Protein AF-A0A8S2RCA7-F1 (afdb_monomer)

pLDDT: mean 95.22, std 7.22, range [46.38, 98.69]

Structure (mmCIF, N/CA/C/O backbone):
data_AF-A0A8S2RCA7-F1
#
_entry.id   AF-A0A8S2RCA7-F1
#
loop_
_atom_site.group_PDB
_atom_site.id
_atom_site.type_symbol
_atom_site.label_atom_id
_atom_site.label_alt_id
_atom_site.label_comp_id
_atom_site.label_asym_id
_atom_site.label_entity_id
_atom_site.label_seq_id
_atom_site.pdbx_PDB_ins_code
_atom_site.Cartn_x
_atom_site.Cartn_y
_atom_site.Cartn_z
_atom_site.occupancy
_atom_site.B_iso_or_equiv
_atom_site.auth_seq_id
_atom_site.auth_comp_id
_atom_site.auth_asym_id
_atom_site.auth_atom_id
_atom_site.pdbx_PDB_model_num
ATOM 1 N N . MET A 1 1 ? 17.707 19.938 -12.495 1.00 46.38 1 MET A N 1
ATOM 2 C CA . MET A 1 1 ? 16.665 18.890 -12.502 1.00 46.38 1 MET A CA 1
ATOM 3 C C . MET A 1 1 ? 15.369 19.535 -12.055 1.00 46.38 1 MET A C 1
ATOM 5 O O . MET A 1 1 ? 15.362 20.131 -10.983 1.00 46.38 1 MET A O 1
ATOM 9 N N . SER A 1 2 ? 14.326 19.515 -12.881 1.00 62.78 2 SER A N 1
ATOM 10 C CA . SER A 1 2 ? 13.004 19.984 -12.463 1.00 62.78 2 SER A CA 1
ATOM 11 C C . SER A 1 2 ? 12.451 19.018 -11.418 1.00 62.78 2 SER A C 1
ATOM 13 O O . SER A 1 2 ? 12.421 17.807 -11.632 1.00 62.78 2 SER A O 1
ATOM 15 N N . LYS A 1 3 ? 12.059 19.550 -10.260 1.00 80.06 3 LYS A N 1
ATOM 16 C CA . LYS A 1 3 ? 11.241 18.802 -9.305 1.00 80.06 3 LYS A CA 1
ATOM 17 C C . LYS A 1 3 ? 9.817 18.754 -9.848 1.00 80.06 3 LYS A C 1
ATOM 19 O O . LYS A 1 3 ? 9.414 19.662 -10.577 1.00 80.06 3 LYS A O 1
ATOM 24 N N . TRP A 1 4 ? 9.085 17.697 -9.523 1.00 80.00 4 TRP A N 1
ATOM 25 C CA . TRP A 1 4 ? 7.666 17.647 -9.847 1.00 80.00 4 TRP A CA 1
ATOM 26 C C . TRP A 1 4 ? 6.967 18.817 -9.140 1.00 80.00 4 TRP A 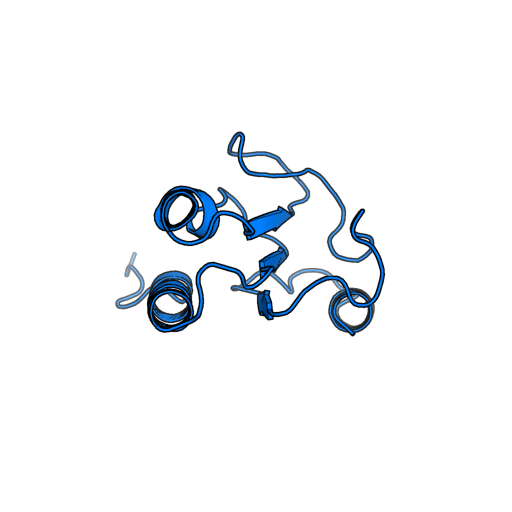C 1
ATOM 28 O O . TRP A 1 4 ? 7.298 19.076 -7.980 1.00 80.00 4 TRP A O 1
ATOM 38 N N . PRO A 1 5 ? 6.071 19.546 -9.827 1.00 85.94 5 PRO A N 1
ATOM 39 C CA . PRO A 1 5 ? 5.324 20.633 -9.203 1.00 85.94 5 PRO A CA 1
ATOM 40 C C . PRO A 1 5 ? 4.428 20.099 -8.080 1.00 85.94 5 PRO A C 1
ATOM 42 O O . PRO A 1 5 ? 4.408 20.683 -7.003 1.00 85.94 5 PRO A O 1
ATOM 45 N N . ASP A 1 6 ? 3.814 18.935 -8.309 1.00 86.06 6 ASP A N 1
ATOM 46 C CA . ASP A 1 6 ? 2.957 18.228 -7.364 1.00 86.06 6 ASP A CA 1
ATOM 47 C C . ASP A 1 6 ? 3.378 16.756 -7.298 1.00 86.06 6 ASP A C 1
ATOM 49 O O . ASP A 1 6 ? 3.587 16.103 -8.325 1.00 86.06 6 ASP A O 1
ATOM 53 N N . HIS A 1 7 ? 3.532 16.219 -6.089 1.00 90.00 7 HIS A N 1
ATOM 54 C CA . HIS A 1 7 ? 3.890 14.817 -5.892 1.00 90.00 7 HIS A CA 1
ATOM 55 C C . HIS A 1 7 ? 2.605 13.979 -5.739 1.00 90.00 7 HIS A C 1
ATOM 57 O O . HIS A 1 7 ? 1.781 14.317 -4.893 1.00 90.00 7 HIS A O 1
ATOM 63 N N . PRO A 1 8 ? 2.419 12.849 -6.451 1.00 95.00 8 PRO A N 1
ATOM 64 C CA . PRO A 1 8 ? 1.156 12.091 -6.431 1.00 95.00 8 PRO A CA 1
ATOM 65 C C . PRO A 1 8 ? 0.685 11.667 -5.035 1.00 95.00 8 PRO A C 1
ATOM 67 O O . PRO A 1 8 ? -0.504 11.695 -4.729 1.00 95.00 8 PRO A O 1
ATOM 70 N N . ILE A 1 9 ? 1.627 11.327 -4.153 1.00 96.00 9 ILE A N 1
ATOM 71 C CA . ILE A 1 9 ? 1.328 10.994 -2.756 1.00 96.00 9 ILE A CA 1
ATOM 72 C C . ILE A 1 9 ? 0.678 12.150 -1.975 1.00 96.00 9 ILE A C 1
ATOM 74 O O . ILE A 1 9 ? -0.070 11.894 -1.035 1.00 96.00 9 ILE A O 1
ATOM 78 N N . ASP A 1 10 ? 0.918 13.410 -2.351 1.00 95.81 10 ASP A N 1
ATOM 79 C CA . ASP A 1 10 ? 0.281 14.568 -1.716 1.00 95.81 10 ASP A CA 1
ATOM 80 C C . ASP A 1 10 ? -1.215 14.638 -2.052 1.00 95.81 10 ASP A C 1
ATOM 82 O O . ASP A 1 10 ? -2.034 14.849 -1.152 1.00 95.81 10 ASP A O 1
ATOM 86 N N . GLU A 1 11 ? -1.588 14.342 -3.299 1.00 96.62 11 GLU A N 1
ATOM 87 C CA . GLU A 1 11 ? -2.991 14.214 -3.716 1.00 96.62 11 GLU A CA 1
ATOM 88 C C . GLU A 1 11 ? -3.687 13.046 -3.006 1.00 96.62 11 GLU A C 1
ATOM 90 O O . GLU A 1 11 ? -4.787 13.195 -2.466 1.00 96.62 11 GLU A O 1
ATOM 95 N N . ILE A 1 12 ? -3.014 11.895 -2.913 1.00 98.06 12 ILE A N 1
ATOM 96 C CA . ILE A 1 12 ? -3.513 10.716 -2.188 1.00 98.06 12 ILE A CA 1
ATOM 97 C C . ILE A 1 12 ? -3.717 11.031 -0.699 1.00 98.06 12 ILE A C 1
ATOM 99 O O . ILE A 1 12 ? -4.756 10.696 -0.126 1.00 98.06 12 ILE A O 1
ATOM 103 N N . MET A 1 13 ? -2.781 11.740 -0.062 1.00 97.94 13 MET A N 1
ATOM 104 C CA . MET A 1 13 ? -2.951 12.206 1.317 1.00 97.94 13 MET A CA 1
ATOM 105 C C . MET A 1 13 ? -4.145 13.155 1.454 1.00 97.94 13 MET A C 1
ATOM 107 O O . MET A 1 13 ? -4.909 13.053 2.417 1.00 97.94 13 MET A O 1
ATOM 111 N N . GLY A 1 14 ? -4.333 14.070 0.500 1.00 97.94 14 GLY A N 1
ATOM 112 C CA . GLY A 1 14 ? -5.500 14.951 0.441 1.00 97.94 14 GLY A CA 1
ATOM 113 C C . GLY A 1 14 ? -6.819 14.185 0.304 1.00 97.94 14 GLY A C 1
ATOM 114 O O . GLY A 1 14 ? -7.818 14.557 0.926 1.00 97.94 14 GLY A O 1
ATOM 115 N N . TYR A 1 15 ? -6.817 13.093 -0.460 1.00 98.12 15 TYR A N 1
ATOM 116 C CA . TYR A 1 15 ? -7.944 12.179 -0.612 1.00 98.12 15 TYR A CA 1
ATOM 117 C C . TYR A 1 15 ? -8.244 11.416 0.687 1.00 98.12 15 TYR A C 1
ATOM 119 O O . TYR A 1 15 ? -9.402 11.377 1.109 1.00 98.12 15 TYR A O 1
ATOM 127 N N . ILE A 1 16 ? -7.232 10.856 1.357 1.00 98.38 16 ILE A N 1
ATOM 128 C CA . ILE A 1 16 ? -7.410 10.101 2.610 1.00 98.38 16 ILE A CA 1
ATOM 129 C C . ILE A 1 16 ? -7.922 10.999 3.736 1.00 98.38 16 ILE A C 1
ATOM 131 O O . ILE A 1 16 ? -8.889 10.640 4.395 1.00 98.38 16 ILE A O 1
ATOM 135 N N . ARG A 1 17 ? -7.369 12.208 3.906 1.00 98.00 17 ARG A N 1
ATOM 136 C CA . ARG A 1 17 ? -7.768 13.142 4.983 1.00 98.00 17 ARG A CA 1
ATOM 137 C C . ARG A 1 17 ? -9.261 13.474 5.027 1.00 98.00 17 ARG A C 1
ATOM 139 O O . ARG A 1 17 ? -9.750 13.923 6.057 1.00 98.00 17 ARG A O 1
ATOM 146 N N . LYS A 1 18 ? -9.973 13.310 3.911 1.00 98.12 18 LYS A N 1
ATOM 147 C CA . LYS A 1 18 ? -11.410 13.592 3.787 1.00 98.12 18 LYS A CA 1
ATOM 148 C C . LYS A 1 18 ? -12.289 12.372 4.101 1.00 98.12 18 LYS A C 1
ATOM 150 O O . LYS A 1 18 ? -13.492 12.425 3.861 1.00 98.12 18 LYS A O 1
ATOM 155 N N . ARG A 1 19 ? -11.704 11.267 4.569 1.00 98.06 19 ARG A N 1
ATOM 156 C CA . ARG A 1 19 ? -12.381 9.988 4.820 1.00 98.06 19 ARG A CA 1
ATOM 157 C C . ARG A 1 19 ? -12.355 9.624 6.298 1.00 98.06 19 ARG A C 1
ATOM 159 O O . ARG A 1 19 ? -11.747 10.306 7.115 1.00 98.06 19 ARG A O 1
ATOM 166 N N . SER A 1 20 ? -13.085 8.565 6.637 1.00 97.88 20 SER A N 1
ATOM 167 C CA . SER A 1 20 ? -13.128 8.050 8.002 1.00 97.88 20 SER A CA 1
ATOM 168 C C . SER A 1 20 ? -11.755 7.528 8.429 1.00 97.88 20 SER A C 1
ATOM 170 O O . SER A 1 20 ? -11.128 6.757 7.706 1.00 97.88 20 SER A O 1
ATOM 172 N N . ALA A 1 21 ? -11.341 7.890 9.642 1.00 97.31 21 ALA A N 1
ATOM 173 C CA . ALA A 1 21 ? -10.114 7.413 10.278 1.00 97.31 21 ALA A CA 1
ATOM 174 C C . ALA A 1 21 ? -10.082 5.888 10.490 1.00 97.31 21 ALA A C 1
ATOM 176 O O . ALA A 1 21 ? -9.008 5.315 10.657 1.00 97.31 21 ALA A O 1
ATOM 177 N N . ASN A 1 22 ? -11.252 5.239 10.499 1.00 97.38 22 ASN A N 1
ATOM 178 C CA . ASN A 1 22 ? -11.369 3.803 10.750 1.00 97.38 22 ASN A CA 1
ATOM 179 C C . ASN A 1 22 ? -11.076 2.944 9.516 1.00 97.38 22 ASN A C 1
ATOM 181 O O . ASN A 1 22 ? -10.917 1.737 9.683 1.00 97.38 22 ASN A O 1
ATOM 185 N N . LEU A 1 23 ? -11.007 3.539 8.318 1.00 98.44 23 LEU A N 1
ATOM 186 C CA . LEU A 1 23 ? -10.723 2.788 7.098 1.00 98.44 23 LEU A CA 1
ATOM 187 C C . LEU A 1 23 ? -9.346 2.130 7.180 1.00 98.44 23 LEU A C 1
ATOM 189 O O . LEU A 1 23 ? -8.364 2.775 7.559 1.00 98.44 23 LEU A O 1
ATOM 193 N N . VAL A 1 24 ? -9.284 0.863 6.793 1.00 98.56 24 VAL A N 1
ATOM 194 C CA . VAL A 1 24 ? -8.053 0.096 6.641 1.00 98.56 24 VAL A CA 1
ATOM 195 C C . VAL A 1 24 ? -7.469 0.388 5.266 1.00 98.56 24 VAL A C 1
ATOM 197 O O . VAL A 1 24 ? -8.142 0.254 4.244 1.00 98.56 24 VAL A O 1
ATOM 200 N N . ILE A 1 25 ? -6.215 0.825 5.240 1.00 98.69 25 ILE A N 1
ATOM 201 C CA . ILE A 1 25 ? -5.534 1.296 4.034 1.00 98.69 25 ILE A CA 1
ATOM 202 C C . ILE A 1 25 ? -4.280 0.450 3.822 1.00 98.69 25 ILE A C 1
ATOM 204 O O . ILE A 1 25 ? -3.475 0.330 4.743 1.00 98.69 25 ILE A O 1
ATOM 208 N N . ALA A 1 26 ? -4.083 -0.077 2.616 1.00 98.62 26 ALA A N 1
ATOM 209 C CA . ALA A 1 26 ? -2.844 -0.725 2.197 1.00 98.62 26 ALA A CA 1
ATOM 210 C C . ALA A 1 26 ? -2.092 0.160 1.191 1.00 98.62 26 ALA A C 1
ATOM 212 O O . ALA A 1 26 ? -2.610 0.486 0.125 1.00 98.62 26 ALA A O 1
ATOM 213 N N . ASP A 1 27 ? -0.870 0.554 1.538 1.00 98.62 27 ASP A N 1
ATOM 214 C CA . ASP A 1 27 ? 0.065 1.298 0.693 1.00 98.62 27 ASP A CA 1
ATOM 215 C C . ASP A 1 27 ? 1.089 0.319 0.107 1.00 98.62 27 ASP A C 1
ATOM 217 O O . ASP A 1 27 ? 2.033 -0.090 0.790 1.00 98.62 27 ASP A O 1
ATOM 221 N N . MET A 1 28 ? 0.840 -0.118 -1.130 1.00 98.31 28 MET A N 1
ATOM 222 C CA . MET A 1 28 ? 1.608 -1.149 -1.826 1.00 98.31 28 MET A CA 1
ATOM 223 C C . MET A 1 28 ? 2.800 -0.515 -2.547 1.00 98.31 28 MET A C 1
ATOM 225 O O . MET A 1 28 ? 2.623 0.260 -3.490 1.00 98.31 28 MET A O 1
ATOM 229 N N . GLY A 1 29 ? 4.017 -0.866 -2.132 1.00 97.94 29 GLY A N 1
ATOM 230 C CA . GLY A 1 29 ? 5.258 -0.263 -2.620 1.00 97.94 29 GLY A CA 1
ATOM 231 C C . GLY A 1 29 ? 5.432 1.142 -2.052 1.00 97.94 29 GLY A C 1
ATOM 232 O O . GLY A 1 29 ? 5.586 2.116 -2.787 1.00 97.94 29 GLY A O 1
ATOM 233 N N . CYS A 1 30 ? 5.318 1.242 -0.730 1.00 98.12 30 CYS A N 1
ATOM 234 C CA . CYS A 1 30 ? 5.257 2.494 0.019 1.00 98.12 30 CYS A CA 1
ATOM 235 C C . CYS A 1 30 ? 6.592 3.261 0.095 1.00 98.12 30 CYS A C 1
ATOM 237 O O . CYS A 1 30 ? 6.625 4.396 0.587 1.00 98.12 30 CYS A O 1
ATOM 239 N N . GLY A 1 31 ? 7.702 2.653 -0.337 1.00 97.62 31 GLY A N 1
ATOM 240 C CA . GLY A 1 31 ? 9.052 3.194 -0.252 1.00 97.62 31 GLY A CA 1
ATOM 241 C C . GLY A 1 31 ? 9.453 3.518 1.185 1.00 97.62 31 GLY A C 1
ATOM 242 O O . GLY A 1 31 ? 9.712 2.645 2.008 1.00 97.62 31 GLY A O 1
ATOM 243 N N . ASP A 1 32 ? 9.516 4.808 1.504 1.00 97.19 32 ASP A N 1
ATOM 244 C CA . ASP A 1 32 ? 9.855 5.289 2.842 1.00 97.19 32 ASP A CA 1
ATOM 245 C C . ASP A 1 32 ? 8.640 5.394 3.786 1.00 97.19 32 ASP A C 1
ATOM 247 O O . ASP A 1 32 ? 8.771 5.854 4.923 1.00 97.19 32 ASP A O 1
ATOM 251 N N . ALA A 1 33 ? 7.462 4.957 3.334 1.00 97.81 33 ALA A N 1
ATOM 252 C CA . ALA A 1 33 ? 6.189 5.050 4.041 1.00 97.81 33 ALA A CA 1
ATOM 253 C C . ALA A 1 33 ? 5.790 6.494 4.392 1.00 97.81 33 ALA A C 1
ATOM 255 O O . ALA A 1 33 ? 5.225 6.759 5.461 1.00 97.81 33 ALA A O 1
ATOM 256 N N . ARG A 1 34 ? 6.048 7.460 3.492 1.00 98.06 34 ARG A N 1
ATOM 257 C CA . ARG A 1 34 ? 5.631 8.868 3.659 1.00 98.06 34 ARG A CA 1
ATOM 258 C C . ARG A 1 34 ? 4.154 9.007 4.035 1.00 98.06 34 ARG A C 1
ATOM 260 O O . ARG A 1 34 ? 3.836 9.864 4.864 1.00 98.06 34 ARG A O 1
ATOM 267 N N . LEU A 1 35 ? 3.275 8.175 3.472 1.00 98.31 35 LEU A N 1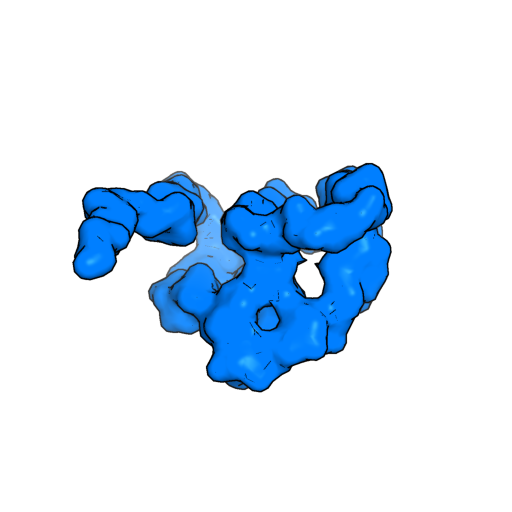
ATOM 268 C CA . LEU A 1 35 ? 1.847 8.188 3.780 1.00 98.31 35 LEU A CA 1
ATOM 269 C C . LEU A 1 35 ? 1.581 7.873 5.256 1.00 98.31 35 LEU A C 1
ATOM 271 O O . LEU A 1 35 ? 0.996 8.698 5.965 1.00 98.31 35 LEU A O 1
ATOM 275 N N . ALA A 1 36 ? 2.062 6.720 5.732 1.00 98.19 36 ALA A N 1
ATOM 276 C CA . ALA A 1 36 ? 1.911 6.304 7.121 1.00 98.19 36 ALA A CA 1
ATOM 277 C C . ALA A 1 36 ? 2.569 7.309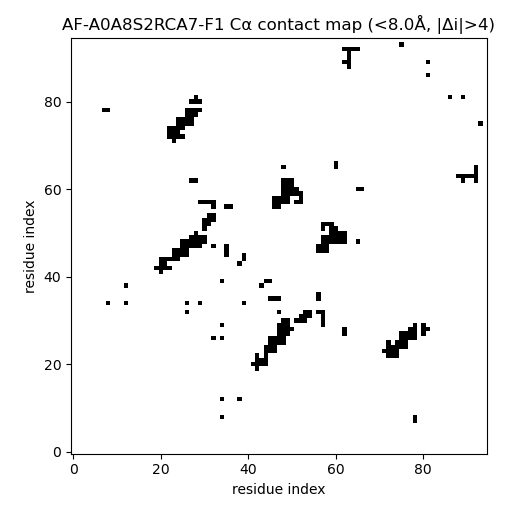 8.069 1.00 98.19 36 ALA A C 1
ATOM 279 O O . ALA A 1 36 ? 1.895 7.823 8.955 1.00 98.19 36 ALA A O 1
ATOM 280 N N . ARG A 1 37 ? 3.831 7.693 7.839 1.00 98.06 37 ARG A N 1
ATOM 281 C CA . ARG A 1 37 ? 4.534 8.680 8.684 1.00 98.06 37 ARG A CA 1
ATOM 282 C C . ARG A 1 37 ? 3.766 9.987 8.856 1.00 98.06 37 ARG A C 1
ATOM 284 O O . ARG A 1 37 ? 3.829 10.600 9.916 1.00 98.06 37 ARG A O 1
ATOM 291 N N . THR A 1 38 ? 3.061 10.426 7.815 1.00 98.12 38 THR A N 1
ATOM 292 C CA . THR A 1 38 ? 2.330 11.697 7.835 1.00 98.12 38 THR A CA 1
ATOM 293 C C . THR A 1 38 ? 0.952 11.563 8.477 1.00 98.12 38 THR A C 1
ATOM 295 O O . THR A 1 38 ? 0.508 12.485 9.159 1.00 98.12 38 THR A O 1
ATOM 298 N N . LEU A 1 39 ? 0.248 10.452 8.240 1.00 98.19 39 LEU A N 1
ATOM 299 C CA . LEU A 1 39 ? -1.168 10.328 8.586 1.00 98.19 3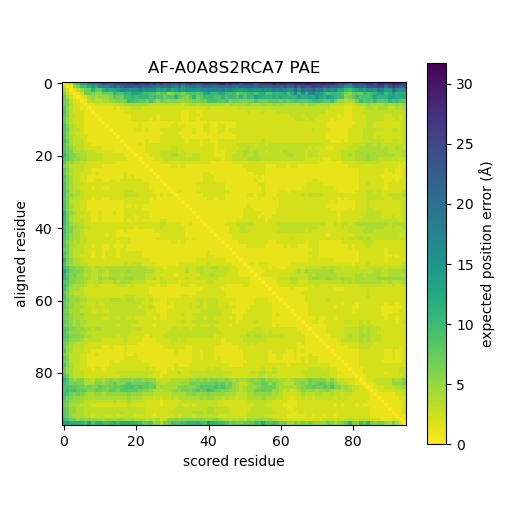9 LEU A CA 1
ATOM 300 C C . LEU A 1 39 ? -1.469 9.380 9.750 1.00 98.19 39 LEU A C 1
ATOM 302 O O . LEU A 1 39 ? -2.602 9.425 10.224 1.00 98.19 39 LEU A O 1
ATOM 306 N N . LYS A 1 40 ? -0.512 8.593 10.267 1.00 96.50 40 LYS A N 1
ATOM 307 C CA . LYS A 1 40 ? -0.760 7.544 11.283 1.00 96.50 40 LYS A CA 1
ATOM 308 C C . LYS A 1 40 ? -1.534 8.031 12.512 1.00 96.50 40 LYS A C 1
ATOM 310 O O . LYS A 1 40 ? -2.355 7.293 13.039 1.00 96.50 40 LYS A O 1
ATOM 315 N N . SER A 1 41 ? -1.311 9.271 12.956 1.00 97.31 41 SER A N 1
ATOM 316 C CA . SER A 1 41 ? -2.022 9.862 14.104 1.00 97.31 41 SER A CA 1
ATOM 317 C C . SER A 1 41 ? -3.514 10.104 13.852 1.00 97.31 41 SER A C 1
ATOM 319 O O . SER A 1 41 ? -4.297 10.133 14.795 1.00 97.31 41 SER A O 1
ATOM 321 N N . THR A 1 42 ? -3.908 10.280 12.590 1.00 98.00 42 THR A N 1
ATOM 322 C CA . THR A 1 42 ? -5.298 10.528 12.165 1.00 98.00 42 THR A CA 1
ATOM 323 C C . THR A 1 42 ? -5.936 9.321 11.484 1.00 98.00 42 THR A C 1
ATOM 325 O O . THR A 1 42 ? -7.151 9.201 11.500 1.00 98.00 42 THR A O 1
ATOM 328 N N . HIS A 1 43 ? -5.126 8.442 10.895 1.00 98.31 43 HIS A N 1
ATOM 329 C CA . HIS A 1 43 ? -5.516 7.238 10.167 1.00 98.31 43 HIS A CA 1
ATOM 330 C C . HIS A 1 43 ? -4.614 6.091 10.650 1.00 98.31 43 HIS A C 1
ATOM 332 O O . HIS A 1 43 ? -3.596 5.783 10.021 1.00 98.31 43 HIS A O 1
ATOM 338 N N . PRO A 1 44 ? -4.913 5.496 11.818 1.00 97.94 44 PRO A N 1
ATOM 339 C CA . PRO A 1 44 ? -4.034 4.511 12.450 1.00 97.94 44 PRO A CA 1
ATOM 340 C C . PRO A 1 44 ? -3.923 3.205 11.653 1.00 97.94 44 PRO A C 1
ATOM 342 O O . PRO A 1 44 ? -2.892 2.533 11.731 1.00 97.94 44 PRO A O 1
ATOM 345 N N . ASN A 1 45 ? -4.921 2.880 10.830 1.00 98.19 45 ASN A N 1
ATOM 346 C CA . ASN A 1 45 ? -5.028 1.609 10.108 1.00 98.19 45 ASN A CA 1
ATOM 347 C C . ASN A 1 45 ? -4.358 1.638 8.718 1.00 98.19 45 ASN A C 1
A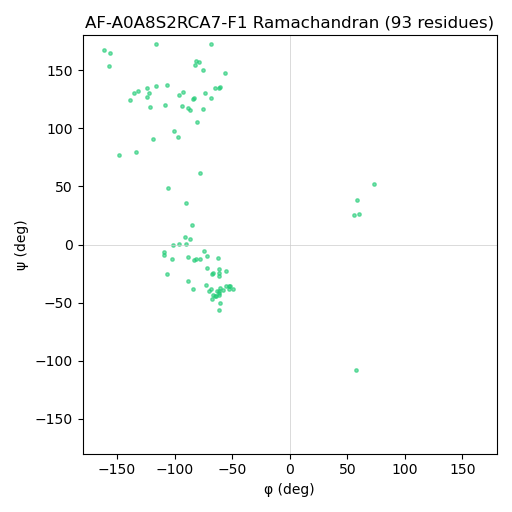TOM 349 O O . ASN A 1 45 ? -4.852 1.033 7.773 1.00 98.19 45 ASN A O 1
ATOM 353 N N . ILE A 1 46 ? -3.239 2.358 8.577 1.00 98.56 46 ILE A N 1
ATOM 354 C CA . ILE A 1 46 ? -2.397 2.310 7.371 1.00 98.56 46 ILE A CA 1
ATOM 355 C C . ILE A 1 46 ? -1.364 1.188 7.519 1.00 98.56 46 ILE A C 1
ATOM 357 O O . ILE A 1 46 ? -0.512 1.250 8.415 1.00 98.56 46 ILE A O 1
ATOM 361 N N . HIS A 1 47 ? -1.439 0.206 6.628 1.00 98.50 47 HIS A N 1
ATOM 362 C CA . HIS A 1 47 ? -0.441 -0.827 6.383 1.00 98.50 47 HIS A CA 1
ATOM 363 C C . HIS A 1 47 ? 0.436 -0.387 5.212 1.00 98.50 47 HIS A C 1
ATOM 365 O O . HIS A 1 47 ? -0.077 0.003 4.168 1.00 98.50 47 HIS A O 1
ATOM 371 N N . SER A 1 48 ? 1.752 -0.420 5.389 1.00 98.69 48 SER A N 1
ATOM 372 C CA . SER A 1 48 ? 2.711 0.035 4.384 1.00 98.69 48 SER A CA 1
ATOM 373 C C . SER A 1 48 ? 3.627 -1.122 4.027 1.00 98.69 48 SER A C 1
ATOM 375 O O . SER A 1 48 ? 4.319 -1.633 4.904 1.00 98.69 48 SER A O 1
ATOM 377 N N . PHE A 1 49 ? 3.613 -1.533 2.762 1.00 98.56 49 PHE A N 1
ATOM 378 C CA . PHE A 1 49 ? 4.356 -2.691 2.275 1.00 98.56 49 PHE A CA 1
ATOM 379 C C . PHE A 1 49 ? 5.412 -2.271 1.267 1.00 98.56 49 PHE A C 1
ATOM 381 O O . PHE A 1 49 ? 5.150 -1.444 0.394 1.00 98.56 49 PHE A O 1
ATOM 388 N N . ASP A 1 50 ? 6.606 -2.835 1.378 1.00 98.38 50 ASP A N 1
ATOM 389 C CA . ASP A 1 50 ? 7.672 -2.672 0.391 1.00 98.38 50 ASP A CA 1
ATOM 390 C C . ASP A 1 50 ? 8.653 -3.848 0.478 1.00 98.38 50 ASP A C 1
ATOM 392 O O . ASP A 1 50 ? 8.696 -4.560 1.481 1.00 98.38 50 ASP A O 1
ATOM 396 N N . LEU A 1 51 ? 9.492 -4.028 -0.540 1.00 97.06 51 LEU A N 1
ATOM 397 C CA . LEU A 1 51 ? 10.554 -5.035 -0.528 1.00 97.06 51 LEU A CA 1
ATOM 398 C C . LEU A 1 51 ? 11.698 -4.659 0.426 1.00 97.06 51 LEU A C 1
ATOM 400 O O . LEU A 1 51 ? 12.478 -5.526 0.823 1.00 97.06 51 LEU A O 1
ATOM 404 N N . VAL A 1 52 ? 11.822 -3.376 0.787 1.00 95.88 52 VAL A N 1
ATOM 405 C CA . VAL A 1 52 ? 12.871 -2.870 1.681 1.00 95.88 52 VAL A CA 1
ATOM 406 C C . VAL A 1 52 ? 12.286 -1.904 2.709 1.00 95.88 52 VAL A C 1
ATOM 408 O O . VAL A 1 52 ? 11.614 -0.938 2.364 1.00 95.88 52 VAL A O 1
ATOM 411 N N . ALA A 1 53 ? 12.609 -2.106 3.989 1.00 96.75 53 ALA A N 1
ATOM 412 C CA . ALA A 1 53 ? 12.221 -1.178 5.046 1.00 96.75 53 ALA A CA 1
ATOM 413 C C . ALA A 1 53 ? 13.164 0.032 5.111 1.00 96.75 53 ALA A C 1
ATOM 415 O O . ALA A 1 53 ? 14.280 -0.057 5.622 1.00 96.75 53 ALA A O 1
ATOM 416 N N . LEU A 1 54 ? 12.688 1.184 4.630 1.00 96.19 54 LEU A N 1
ATOM 417 C CA . LEU A 1 54 ? 13.348 2.488 4.800 1.00 96.19 54 LEU A CA 1
ATOM 418 C C . LEU A 1 54 ? 12.793 3.290 5.997 1.00 96.19 54 LEU A C 1
ATOM 420 O O . LEU A 1 54 ? 13.226 4.413 6.256 1.00 96.19 54 LEU A O 1
ATOM 424 N N . SER A 1 55 ? 11.817 2.731 6.719 1.00 96.38 55 SER A N 1
ATOM 425 C CA . SER A 1 55 ? 11.181 3.301 7.910 1.00 96.38 55 SER A CA 1
ATOM 426 C C . SER A 1 55 ? 10.557 2.190 8.759 1.00 96.38 55 SER A C 1
ATOM 428 O O . SER A 1 55 ? 10.112 1.186 8.212 1.00 96.38 55 SER A O 1
ATOM 430 N N . ASP A 1 56 ? 10.428 2.409 10.071 1.00 97.06 56 ASP A N 1
ATOM 431 C CA . ASP A 1 56 ? 9.760 1.488 11.011 1.00 97.06 56 ASP A CA 1
ATOM 432 C C . ASP A 1 56 ? 8.265 1.264 10.719 1.00 97.06 56 ASP A C 1
ATOM 434 O O . ASP A 1 56 ? 7.636 0.380 11.297 1.00 97.06 56 ASP A O 1
ATOM 438 N N . HIS A 1 57 ? 7.668 2.069 9.836 1.00 97.50 57 HIS A N 1
ATOM 439 C CA . HIS A 1 57 ? 6.292 1.871 9.385 1.00 97.50 57 HIS A CA 1
ATOM 440 C C . HIS A 1 57 ? 6.165 0.849 8.252 1.00 97.50 57 HIS A C 1
ATOM 442 O O . HIS A 1 57 ? 5.045 0.439 7.953 1.00 97.50 57 HIS A O 1
ATOM 448 N N . VAL A 1 58 ? 7.275 0.467 7.614 1.00 98.50 58 VAL A N 1
ATOM 449 C CA . VAL A 1 58 ? 7.278 -0.477 6.496 1.00 98.50 58 VAL A CA 1
ATOM 450 C C . VAL A 1 58 ? 7.268 -1.902 7.028 1.00 98.50 58 VAL A C 1
ATOM 452 O O . VAL A 1 58 ? 8.153 -2.316 7.776 1.00 98.50 58 VAL A O 1
ATOM 455 N N . GLN A 1 59 ? 6.299 -2.678 6.570 1.00 98.31 59 GLN A N 1
ATOM 456 C CA . GLN A 1 59 ? 6.300 -4.122 6.678 1.00 98.31 59 GLN A CA 1
ATOM 457 C C . GLN A 1 59 ? 6.901 -4.714 5.401 1.00 98.31 59 GLN A C 1
ATOM 459 O O . GLN A 1 59 ? 6.391 -4.498 4.305 1.00 98.31 59 GLN A O 1
ATOM 464 N N . VAL A 1 60 ? 8.006 -5.445 5.545 1.00 98.31 60 VAL A N 1
ATOM 465 C CA . VAL A 1 60 ? 8.740 -5.985 4.394 1.00 98.31 60 VAL A CA 1
ATOM 466 C C . VAL A 1 60 ? 8.008 -7.188 3.803 1.00 98.31 60 VAL A C 1
ATOM 468 O O . VAL A 1 60 ? 7.889 -8.213 4.477 1.00 98.31 60 VAL A O 1
ATOM 471 N N . CYS A 1 61 ? 7.551 -7.086 2.555 1.00 97.25 61 CYS A N 1
ATOM 472 C CA . CYS A 1 61 ? 7.004 -8.203 1.781 1.00 97.25 61 CYS A CA 1
ATOM 473 C C . CYS A 1 61 ? 6.985 -7.900 0.275 1.00 97.25 61 CYS A C 1
ATOM 475 O O . CYS A 1 61 ? 7.155 -6.759 -0.156 1.00 97.25 61 CYS A O 1
ATOM 477 N N . ASP A 1 62 ? 6.757 -8.937 -0.529 1.00 96.69 62 ASP A N 1
ATOM 478 C CA . ASP A 1 62 ? 6.342 -8.764 -1.920 1.00 96.69 62 ASP A CA 1
ATOM 479 C C . ASP A 1 62 ? 4.877 -8.307 -1.939 1.00 96.69 62 ASP A C 1
ATOM 481 O O . ASP A 1 62 ? 4.030 -8.904 -1.279 1.00 96.69 62 ASP A O 1
ATOM 485 N N . ILE A 1 63 ? 4.570 -7.244 -2.677 1.00 97.00 63 ILE A N 1
ATOM 486 C CA . ILE A 1 63 ? 3.207 -6.705 -2.781 1.00 97.00 63 ILE A CA 1
ATOM 487 C C . ILE A 1 63 ? 2.285 -7.560 -3.661 1.00 97.00 63 ILE A C 1
ATOM 489 O O . ILE A 1 63 ? 1.100 -7.265 -3.736 1.00 97.00 63 ILE A O 1
ATOM 493 N N . ALA A 1 64 ? 2.806 -8.604 -4.317 1.00 96.88 64 ALA A N 1
ATOM 494 C CA . ALA A 1 64 ? 1.993 -9.678 -4.892 1.00 96.88 64 ALA A CA 1
ATOM 495 C C . ALA A 1 64 ? 1.508 -10.696 -3.845 1.00 96.88 64 ALA A C 1
ATOM 497 O O . ALA A 1 64 ? 0.691 -11.543 -4.178 1.00 96.88 64 ALA A O 1
ATOM 498 N N . HIS A 1 65 ? 2.052 -10.668 -2.622 1.00 96.81 65 HIS A N 1
ATOM 499 C CA . HIS A 1 65 ? 1.757 -11.639 -1.566 1.00 96.81 65 HIS A CA 1
ATOM 500 C C . HIS A 1 65 ? 1.857 -10.964 -0.193 1.00 96.81 65 HIS A C 1
ATOM 502 O O . HIS A 1 65 ? 2.851 -11.110 0.534 1.00 96.81 65 HIS A O 1
ATOM 508 N N . THR A 1 66 ? 0.838 -10.188 0.164 1.00 97.62 66 THR A N 1
ATOM 509 C CA . THR A 1 66 ? 0.794 -9.507 1.455 1.00 97.62 66 THR A CA 1
ATOM 510 C C . THR A 1 66 ? 0.382 -10.469 2.573 1.00 97.62 66 THR A C 1
ATOM 512 O O . THR A 1 66 ? -0.257 -11.492 2.341 1.00 97.62 66 THR A O 1
ATOM 515 N N . PRO A 1 67 ? 0.733 -10.174 3.833 1.00 97.31 67 PRO A N 1
ATOM 516 C CA . PRO A 1 67 ? 0.314 -10.975 4.980 1.00 97.31 67 PRO A CA 1
ATOM 517 C C . PRO A 1 67 ? -1.078 -10.580 5.500 1.00 97.31 67 PRO A C 1
ATOM 519 O O . PRO A 1 67 ? -1.403 -10.861 6.656 1.00 97.31 67 PRO A O 1
ATOM 522 N N . LEU A 1 68 ? -1.866 -9.858 4.700 1.00 97.50 68 LEU A N 1
ATOM 523 C CA . LEU A 1 68 ? -3.219 -9.457 5.061 1.00 97.50 68 LEU A CA 1
ATOM 524 C C . LEU A 1 68 ? -4.202 -10.600 4.810 1.00 97.50 68 LEU A C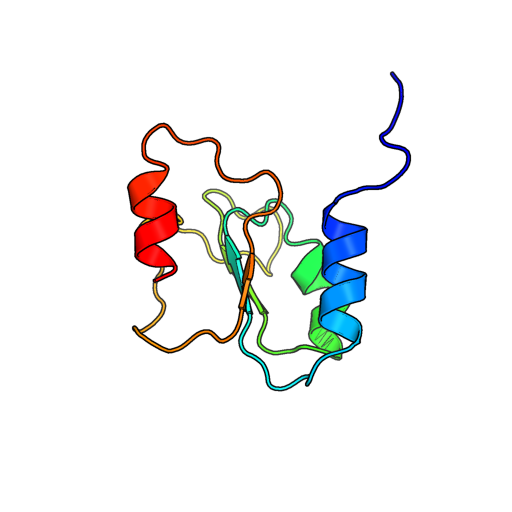 1
ATOM 526 O O . LEU A 1 68 ? -3.941 -11.525 4.049 1.00 97.50 68 LEU A O 1
ATOM 530 N N . ASN A 1 69 ? -5.341 -10.539 5.493 1.00 97.38 69 ASN A N 1
ATOM 531 C CA . ASN A 1 69 ? -6.428 -11.470 5.229 1.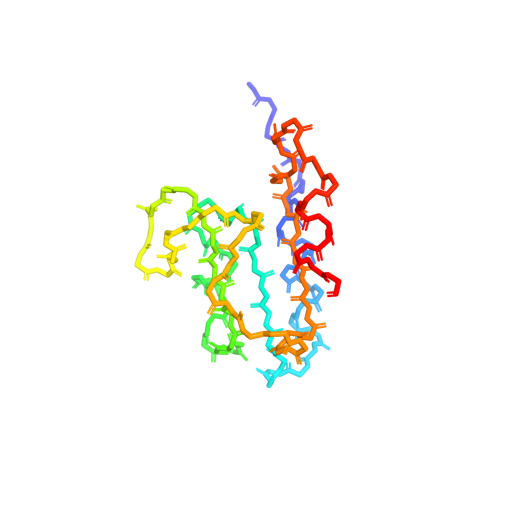00 97.38 69 ASN A CA 1
ATOM 532 C C . ASN A 1 69 ? -7.237 -10.975 4.025 1.00 97.38 69 ASN A C 1
ATOM 534 O O . ASN A 1 69 ? -7.326 -9.772 3.781 1.00 97.38 69 ASN A O 1
ATOM 538 N N . ASN A 1 70 ? -7.904 -11.896 3.334 1.00 96.38 70 ASN A N 1
ATOM 539 C CA . ASN A 1 70 ? -8.871 -11.537 2.299 1.00 96.38 70 ASN A CA 1
ATOM 540 C C . ASN A 1 70 ? -9.961 -10.616 2.872 1.00 96.38 70 ASN A C 1
ATOM 542 O O . ASN A 1 70 ? -10.333 -10.742 4.044 1.00 96.38 70 ASN A O 1
ATOM 546 N N . ASP A 1 71 ? -10.473 -9.710 2.036 1.00 96.25 71 ASP A N 1
ATOM 547 C CA . ASP A 1 71 ? -11.556 -8.776 2.374 1.00 96.25 71 ASP A CA 1
ATOM 548 C C . ASP A 1 71 ? -11.280 -7.894 3.615 1.00 96.25 71 ASP A C 1
ATOM 550 O O . ASP A 1 71 ? -12.210 -7.450 4.291 1.00 96.25 71 ASP A O 1
ATOM 554 N N . SER A 1 72 ? -10.008 -7.637 3.957 1.00 97.12 72 SER A N 1
ATOM 555 C CA . SER A 1 72 ? -9.644 -6.897 5.177 1.00 97.12 72 SER A CA 1
ATOM 556 C C . SER A 1 72 ? -9.265 -5.428 4.967 1.00 97.12 72 SER A C 1
ATOM 558 O O . SER A 1 72 ? -8.890 -4.766 5.935 1.00 97.12 72 SER A O 1
ATOM 560 N N . VAL A 1 73 ? -9.282 -4.923 3.731 1.00 98.12 73 VAL A N 1
ATOM 561 C CA . VAL A 1 73 ? -8.802 -3.578 3.373 1.00 98.12 73 VAL A CA 1
ATOM 562 C C . VAL A 1 73 ? -9.902 -2.790 2.672 1.00 98.12 73 VAL A C 1
ATOM 564 O O . VAL A 1 73 ? -10.533 -3.291 1.749 1.00 98.12 73 VAL A O 1
ATOM 567 N N . ASP A 1 74 ? -10.096 -1.533 3.070 1.00 98.25 74 ASP A N 1
ATOM 568 C CA . ASP A 1 74 ? -11.075 -0.637 2.448 1.00 98.25 74 ASP A CA 1
ATOM 569 C C . ASP A 1 74 ? -10.490 0.140 1.256 1.00 98.25 74 ASP A C 1
ATOM 571 O O . ASP A 1 74 ? -11.211 0.515 0.330 1.00 98.25 74 ASP A O 1
ATOM 575 N N . ILE A 1 75 ? -9.188 0.458 1.299 1.00 98.25 75 ILE A N 1
ATOM 576 C CA . ILE A 1 75 ? -8.487 1.231 0.263 1.00 98.25 75 ILE A CA 1
ATOM 577 C C . ILE A 1 75 ? -7.111 0.625 -0.007 1.00 98.25 75 ILE A C 1
ATOM 579 O O . ILE A 1 75 ? -6.269 0.572 0.887 1.00 98.25 75 ILE A O 1
ATOM 583 N N . VAL A 1 76 ? -6.843 0.283 -1.266 1.00 98.19 76 VAL A N 1
ATOM 584 C CA . VAL A 1 76 ? -5.506 -0.103 -1.736 1.00 98.19 76 VAL A CA 1
ATOM 585 C C . VAL A 1 76 ? -4.903 1.022 -2.577 1.00 98.19 76 VAL A C 1
ATOM 587 O O . VAL A 1 76 ? -5.588 1.647 -3.389 1.00 98.19 76 VAL A O 1
ATOM 590 N N . ILE A 1 77 ? -3.618 1.304 -2.368 1.00 98.31 77 ILE A N 1
ATOM 591 C CA . ILE A 1 77 ? -2.887 2.400 -3.005 1.00 98.31 77 ILE A CA 1
ATOM 592 C C . ILE A 1 77 ? -1.669 1.839 -3.721 1.00 98.31 77 ILE A C 1
ATOM 594 O O . ILE A 1 77 ? -0.822 1.196 -3.111 1.00 98.31 77 ILE A O 1
ATOM 598 N N . PHE A 1 78 ? -1.556 2.176 -5.003 1.00 97.88 78 PHE A N 1
ATOM 599 C CA . PHE A 1 78 ? -0.352 1.973 -5.799 1.00 97.88 78 PHE A CA 1
ATOM 600 C C . PHE A 1 78 ? 0.160 3.335 -6.279 1.00 97.88 78 PHE A C 1
ATOM 602 O O . PHE A 1 78 ? -0.261 3.846 -7.320 1.00 97.88 78 PHE A O 1
ATOM 609 N N . CYS A 1 79 ? 1.03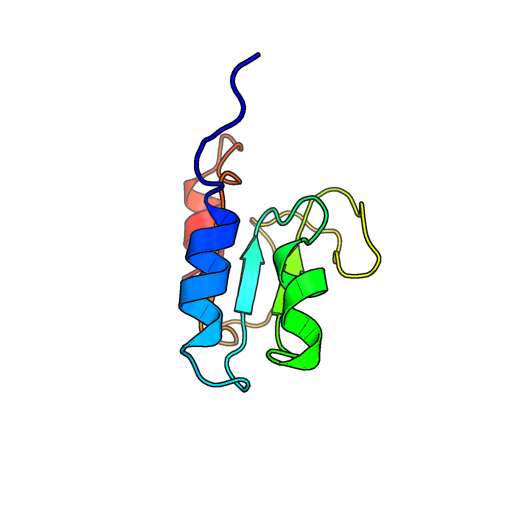7 3.972 -5.501 1.00 97.56 79 CYS A N 1
ATOM 610 C CA . CYS A 1 79 ? 1.584 5.288 -5.832 1.00 97.56 79 CYS A CA 1
ATOM 611 C C . CYS A 1 79 ? 2.959 5.154 -6.498 1.00 97.56 79 CYS A C 1
ATOM 613 O O . CYS A 1 79 ? 3.979 5.151 -5.819 1.00 97.56 79 CYS A O 1
ATOM 615 N N . LEU A 1 80 ? 2.989 5.106 -7.836 1.00 95.81 80 LEU A N 1
ATOM 616 C CA . LEU A 1 80 ? 4.218 4.921 -8.633 1.00 95.81 80 LEU A CA 1
ATOM 617 C C . LEU A 1 80 ? 4.964 3.599 -8.334 1.00 95.81 80 LEU A C 1
ATOM 619 O O . LEU A 1 80 ? 6.174 3.516 -8.529 1.00 95.81 80 LEU A O 1
ATOM 623 N N . SER A 1 81 ? 4.248 2.569 -7.877 1.00 96.06 81 SER A N 1
ATOM 624 C CA . SER A 1 81 ? 4.826 1.315 -7.374 1.00 96.06 81 SER A CA 1
ATOM 625 C C . SER A 1 81 ? 4.621 0.087 -8.272 1.00 96.06 81 SER A C 1
ATOM 627 O O . SER A 1 81 ? 5.221 -0.956 -8.027 1.00 96.06 81 SER A O 1
ATOM 629 N N . LEU A 1 82 ? 3.840 0.195 -9.355 1.00 94.94 82 LEU A N 1
ATOM 630 C CA . LEU A 1 82 ? 3.601 -0.889 -10.325 1.00 94.94 82 LEU A CA 1
ATOM 631 C C . LEU A 1 82 ? 4.787 -1.068 -11.293 1.00 94.94 82 LEU A C 1
ATOM 633 O O . LEU A 1 82 ? 4.661 -0.873 -12.500 1.00 94.94 82 LEU A O 1
ATOM 637 N N . MET A 1 83 ? 5.955 -1.399 -10.744 1.00 89.56 83 MET A N 1
ATOM 638 C CA . MET A 1 83 ? 7.232 -1.444 -11.471 1.00 89.56 83 MET A CA 1
ATOM 639 C C . MET A 1 83 ? 7.687 -2.867 -11.838 1.00 89.56 83 MET A C 1
ATOM 641 O O . MET A 1 83 ? 8.625 -3.023 -12.620 1.00 89.56 83 MET A O 1
ATOM 645 N N . GLY A 1 84 ? 7.061 -3.901 -11.265 1.00 86.12 84 GLY A N 1
ATOM 646 C CA . GLY A 1 84 ? 7.342 -5.304 -11.589 1.00 86.12 84 GLY A CA 1
ATOM 647 C C . GLY A 1 84 ? 6.904 -5.682 -13.008 1.00 86.12 84 GLY A C 1
ATOM 648 O O . GLY A 1 84 ? 6.254 -4.907 -13.696 1.00 86.12 84 GLY A O 1
ATOM 649 N N . THR A 1 85 ? 7.245 -6.886 -13.468 1.00 89.31 85 THR A N 1
ATOM 650 C CA . THR A 1 85 ? 6.738 -7.415 -14.757 1.00 89.31 85 THR A CA 1
ATOM 651 C C . THR A 1 85 ? 5.414 -8.167 -14.601 1.00 89.31 85 THR A C 1
ATOM 653 O O . THR A 1 85 ? 4.739 -8.455 -15.586 1.00 89.31 85 THR A O 1
ATOM 656 N N . ASN A 1 86 ? 5.018 -8.432 -13.358 1.00 91.56 86 ASN A N 1
ATOM 657 C CA . ASN A 1 86 ? 3.847 -9.188 -12.944 1.00 91.56 86 ASN A CA 1
ATOM 658 C C . ASN A 1 86 ? 2.736 -8.276 -12.391 1.00 91.56 86 ASN A C 1
ATOM 660 O O . ASN A 1 86 ? 2.178 -8.527 -11.330 1.00 91.56 86 ASN A O 1
ATOM 664 N N . LEU A 1 87 ? 2.399 -7.203 -13.123 1.00 92.81 87 LEU A N 1
ATOM 665 C CA . LEU A 1 87 ? 1.379 -6.224 -12.703 1.00 92.81 87 LEU A CA 1
ATOM 666 C C . LEU A 1 87 ? 0.046 -6.884 -12.343 1.00 92.81 87 LEU A C 1
ATOM 668 O O . LEU A 1 87 ? -0.615 -6.456 -11.405 1.00 92.81 87 LEU A O 1
ATOM 672 N N . THR A 1 88 ? -0.342 -7.910 -13.099 1.00 94.44 88 THR A N 1
ATOM 673 C CA . THR A 1 88 ? -1.586 -8.650 -12.883 1.00 94.44 88 THR A CA 1
ATOM 674 C C . THR A 1 88 ? -1.654 -9.245 -11.480 1.00 94.44 88 THR A C 1
ATOM 676 O O . THR A 1 88 ? -2.705 -9.157 -10.856 1.00 94.44 88 THR A O 1
ATOM 679 N N . ASP A 1 89 ? -0.542 -9.756 -10.950 1.00 96.00 89 ASP A N 1
ATOM 680 C CA . ASP A 1 89 ? -0.491 -10.336 -9.604 1.00 96.00 89 ASP A CA 1
ATOM 681 C C . ASP A 1 89 ? -0.721 -9.257 -8.542 1.00 96.00 89 ASP A C 1
ATOM 683 O O . ASP A 1 89 ? -1.525 -9.446 -7.637 1.00 96.00 89 ASP A O 1
ATOM 687 N N . PHE A 1 90 ? -0.099 -8.082 -8.696 1.00 95.94 90 PHE A N 1
ATOM 688 C CA . PHE A 1 90 ? -0.291 -6.957 -7.772 1.00 95.94 90 PHE A CA 1
ATOM 689 C C . PHE A 1 90 ? -1.743 -6.475 -7.742 1.00 95.94 90 PHE A C 1
ATOM 691 O O . PHE A 1 90 ? -2.271 -6.145 -6.685 1.00 95.94 90 PHE A O 1
ATOM 698 N N . ILE A 1 91 ? -2.396 -6.421 -8.905 1.00 95.12 91 ILE A N 1
ATOM 699 C CA . ILE A 1 91 ? -3.802 -6.015 -8.989 1.00 95.12 91 ILE A CA 1
ATOM 700 C C . ILE A 1 91 ? -4.727 -7.113 -8.447 1.00 95.12 91 ILE A C 1
ATOM 702 O O . ILE A 1 91 ? -5.736 -6.782 -7.832 1.00 95.12 91 ILE A O 1
ATOM 706 N N . HIS A 1 92 ? -4.394 -8.394 -8.632 1.00 95.75 92 HIS A N 1
ATOM 707 C CA . HIS A 1 92 ? -5.158 -9.504 -8.057 1.00 95.75 92 HIS A CA 1
ATOM 708 C C . HIS A 1 92 ? -5.053 -9.578 -6.538 1.00 95.75 92 HIS A C 1
ATOM 710 O O . HIS A 1 92 ? -6.061 -9.840 -5.896 1.00 95.75 92 HIS A O 1
ATOM 716 N N . GLU A 1 93 ? -3.881 -9.306 -5.970 1.00 95.62 93 GLU A N 1
ATOM 717 C CA . GLU A 1 93 ? -3.690 -9.221 -4.516 1.00 95.62 93 GLU A CA 1
ATOM 718 C C . GLU A 1 93 ? -4.539 -8.102 -3.885 1.00 95.62 93 GLU A C 1
ATOM 720 O O . GLU A 1 93 ? -4.885 -8.145 -2.709 1.00 95.62 93 GLU A O 1
ATOM 725 N N . ALA A 1 94 ? -4.906 -7.090 -4.675 1.00 93.25 94 ALA A N 1
ATOM 726 C CA . ALA A 1 94 ? -5.773 -5.995 -4.260 1.00 93.25 94 ALA A CA 1
ATOM 727 C C . ALA A 1 94 ? -7.276 -6.253 -4.491 1.00 93.25 94 ALA A C 1
ATOM 729 O O . ALA A 1 94 ? -8.066 -5.335 -4.242 1.00 93.25 94 ALA A O 1
ATOM 730 N N . HIS A 1 95 ? -7.663 -7.424 -5.020 1.00 81.06 95 HIS A N 1
ATOM 731 C CA . HIS A 1 95 ? -9.049 -7.754 -5.369 1.00 81.06 95 HIS A CA 1
ATOM 732 C C . HIS A 1 95 ? -9.791 -8.514 -4.270 1.00 81.06 95 HIS A C 1
ATOM 734 O O . HIS A 1 95 ? -9.233 -9.492 -3.730 1.00 81.06 95 HIS A O 1
#

Sequence (95 aa):
MSKWPDHPIDEIMGYIRKRSANLVIADMGCGDARLARTLKSTHPNIHSFDLVALSDHVQVCDIAHTPLNNDSVDIVIFCLSLMGTNLTDFIHEAH

Mean predicted aligned error: 3.12 Å

Secondary structure (DSSP, 8-state):
-PPPSS-HHHHHHHHHTTS-TT--EEEET-TTTHHHHHHTTT-TTEEEEESS-SSTTEEE--TTS-SPPTT--SEEE-SS---SS-HHHHHHHT-

Organism: NCBI:txid392030

Solvent-accessible surface area (backbone atoms only — not comparable to full-atom values): 5728 Å² total; per-residue (Å²): 132,87,74,73,94,71,58,72,66,58,56,51,49,60,57,52,73,77,52,71,44,82,51,28,30,39,31,39,43,35,57,59,22,63,66,46,78,72,36,35,93,67,31,65,43,53,44,25,28,16,82,55,64,70,34,96,67,35,46,68,36,54,62,58,58,63,96,68,62,86,96,66,64,76,42,79,41,71,70,94,38,86,74,65,94,58,54,68,45,39,54,53,61,72,104

Nearest PDB structures (foldseek):
  9fd3-assembly1_A  TM=6.383E-01  e=7.761E-02  Kitasatospora cystarginea
  9fcx-assembly2_B  TM=5.723E-01  e=3.283E-02  Kitasatospora cystarginea
  3e05-assembly2_C  TM=5.491E-01  e=6.799E-02  Geobacter metallireducens GS-15
  9fcl-assembly1_A  TM=5.599E-01  e=6.799E-02  Kitasatospora cystarginea
  5kn4-assembly1_A  TM=5.251E-01  e=3.556E-01  Thalictrum flavum subsp. glaucum

Foldseek 3Di:
DDDDPDAVVVVVLVVPVVDQLAFAEEEAQCPQVPSCVVCCVSNVRYQYEHCDHNDPSYDHDHLLDDPDDPPRGDYYDDRVPCPDPPSVSNVVSVD

Radius of gyration: 13.09 Å; Cα contacts (8 Å, |Δi|>4): 143; chains: 1; bounding box: 30×32×29 Å

InterPro domains:
  IPR007823 Ribosomal RNA processing p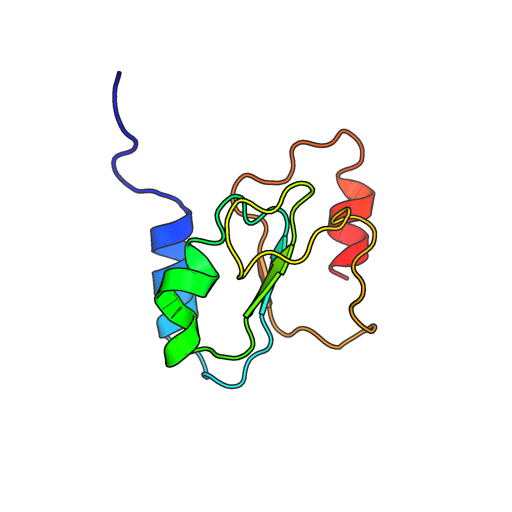rotein 8 [PF05148] (2-94)
  IPR007823 Ribosomal RNA processing protein 8 [PTHR12787] (1-95)
  IPR029063 S-adenosyl-L-methionine-dependent methyltransferase superfamily [G3DSA:3.40.50.150] (7-95)
  IPR029063 S-adenosyl-L-methionine-dependent methyltransferase superfamily [SSF53335] (7-94)